Protein AF-A0A2D8MDH3-F1 (afdb_monomer_lite)

Sequence (69 aa):
MQHDMCLRAAARAIYDACYPTDELAPVGFDEAERYGTIHYRRAVEAAQKARMHLAYSRETQPCLFEMLA

Radius of gyration: 15.27 Å; chains: 1; bounding box: 36×40×31 Å

Structure (mmCIF, N/CA/C/O backbone):
data_AF-A0A2D8MDH3-F1
#
_entry.id   AF-A0A2D8MDH3-F1
#
loop_
_atom_site.group_PDB
_atom_site.id
_atom_site.type_symbol
_atom_site.label_atom_id
_atom_site.label_alt_id
_atom_site.label_comp_id
_atom_site.label_asym_id
_atom_site.label_entity_id
_atom_site.label_seq_id
_atom_site.pdbx_PDB_ins_code
_atom_site.Cartn_x
_atom_site.Cartn_y
_atom_site.Cartn_z
_atom_site.occupancy
_atom_site.B_iso_or_equiv
_atom_site.auth_seq_id
_atom_site.auth_comp_id
_atom_site.auth_asym_id
_atom_site.auth_atom_id
_atom_site.pdbx_PDB_model_num
ATOM 1 N N . MET A 1 1 ? -6.243 13.516 -8.382 1.00 47.22 1 MET A N 1
ATOM 2 C CA . MET A 1 1 ? -5.077 12.617 -8.250 1.00 47.22 1 MET A CA 1
ATOM 3 C C . MET A 1 1 ? -5.325 11.375 -9.096 1.00 47.22 1 MET A C 1
ATOM 5 O O . MET A 1 1 ? -5.890 10.419 -8.591 1.00 47.22 1 MET A O 1
ATOM 9 N N . GLN A 1 2 ? -4.968 11.387 -10.383 1.00 52.81 2 GLN A N 1
ATOM 10 C CA . GLN A 1 2 ? -4.889 10.138 -11.147 1.00 52.81 2 GLN A CA 1
ATOM 11 C C . GLN A 1 2 ? -3.605 9.443 -10.698 1.00 52.81 2 GLN A C 1
ATOM 13 O O . GLN A 1 2 ? -2.520 9.787 -11.158 1.00 52.81 2 GLN A O 1
ATOM 18 N N . HIS A 1 3 ? -3.697 8.533 -9.728 1.00 56.22 3 HIS A N 1
ATOM 19 C CA . HIS A 1 3 ? -2.675 7.496 -9.676 1.00 56.22 3 HIS A CA 1
ATOM 20 C C . HIS A 1 3 ? -2.78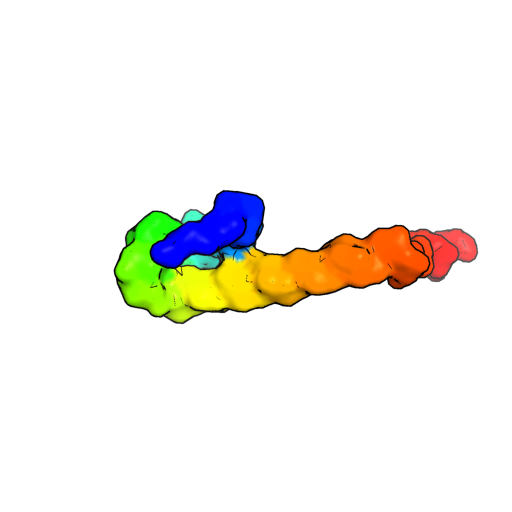5 6.748 -11.004 1.00 56.22 3 HIS A C 1
ATOM 22 O O . HIS A 1 3 ? -3.889 6.397 -11.418 1.00 56.22 3 HIS A O 1
ATOM 28 N N . ASP A 1 4 ? -1.655 6.579 -11.686 1.00 79.06 4 ASP A N 1
ATOM 29 C CA . ASP A 1 4 ? -1.491 5.595 -12.753 1.00 79.06 4 ASP A CA 1
ATOM 30 C C . ASP A 1 4 ? -2.303 4.341 -12.377 1.00 79.06 4 ASP A C 1
ATOM 32 O O . ASP A 1 4 ? -2.097 3.784 -11.293 1.00 79.06 4 ASP A O 1
ATOM 36 N N . MET A 1 5 ? -3.296 3.965 -13.197 1.00 83.06 5 MET A N 1
ATOM 37 C CA . MET A 1 5 ? -4.244 2.893 -12.853 1.00 83.06 5 MET A CA 1
ATOM 38 C C . MET A 1 5 ? -3.506 1.595 -12.503 1.00 83.06 5 MET A C 1
ATOM 40 O O . MET A 1 5 ? -3.940 0.861 -11.613 1.00 83.06 5 MET A O 1
ATOM 44 N N . CYS A 1 6 ? -2.345 1.363 -13.123 1.00 88.56 6 CYS A N 1
ATOM 45 C CA . CYS A 1 6 ? -1.470 0.237 -12.824 1.00 88.56 6 CYS A CA 1
ATOM 46 C C . CYS A 1 6 ? -0.831 0.353 -11.432 1.00 88.56 6 CYS A C 1
ATOM 48 O O . CYS A 1 6 ? -0.753 -0.638 -10.709 1.00 88.56 6 CYS A O 1
ATOM 50 N N . LEU A 1 7 ? -0.416 1.554 -11.016 1.00 90.88 7 LEU A N 1
ATOM 51 C CA . LEU A 1 7 ? 0.150 1.782 -9.683 1.00 90.88 7 LEU A CA 1
ATOM 52 C C . LEU A 1 7 ? -0.899 1.586 -8.581 1.00 90.88 7 LEU A C 1
ATOM 54 O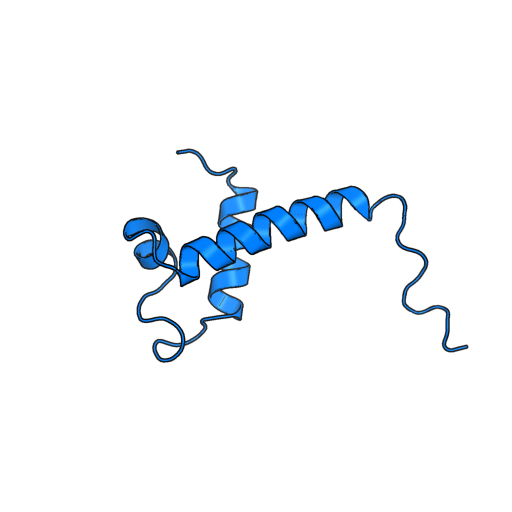 O . LEU A 1 7 ? -0.593 0.976 -7.558 1.00 90.88 7 LEU A O 1
ATOM 58 N N . ARG A 1 8 ? -2.137 2.058 -8.793 1.00 94.12 8 ARG A N 1
ATOM 59 C CA . ARG A 1 8 ? -3.241 1.829 -7.842 1.00 94.12 8 ARG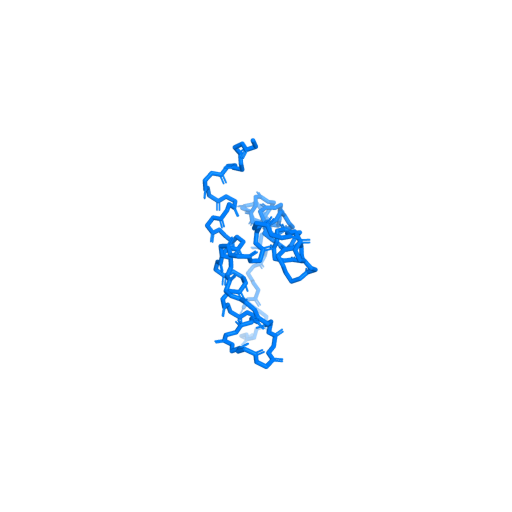 A CA 1
ATOM 60 C C . ARG A 1 8 ? -3.572 0.339 -7.732 1.00 94.12 8 ARG A C 1
ATOM 62 O O . ARG A 1 8 ? -3.724 -0.157 -6.621 1.00 94.12 8 ARG A O 1
ATOM 69 N N . ALA A 1 9 ? -3.626 -0.379 -8.856 1.00 95.06 9 ALA A N 1
ATOM 70 C CA . ALA A 1 9 ? -3.854 -1.825 -8.863 1.00 95.06 9 ALA A CA 1
ATOM 71 C C . ALA A 1 9 ? -2.736 -2.597 -8.137 1.00 95.06 9 ALA A C 1
ATOM 73 O O . AL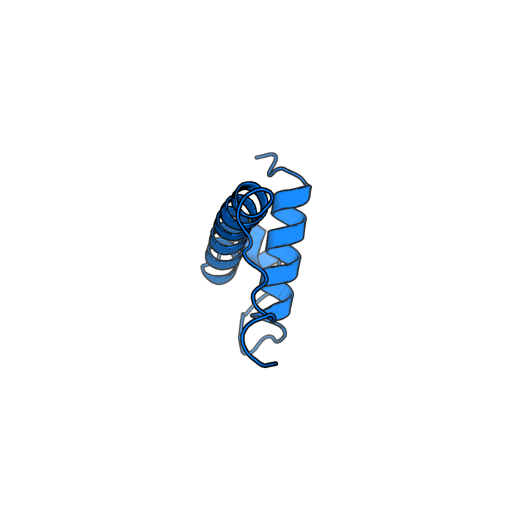A A 1 9 ? -3.023 -3.487 -7.339 1.00 95.06 9 ALA A O 1
ATOM 74 N N . ALA A 1 10 ? -1.470 -2.220 -8.342 1.00 95.38 10 ALA A N 1
ATOM 75 C CA . ALA A 1 10 ? -0.342 -2.815 -7.626 1.00 95.38 10 ALA A CA 1
ATOM 76 C C . ALA A 1 10 ? -0.405 -2.533 -6.116 1.00 95.38 10 ALA A C 1
ATOM 78 O O . ALA A 1 10 ? -0.213 -3.443 -5.311 1.00 95.38 10 ALA A O 1
ATOM 79 N N . ALA A 1 11 ? -0.724 -1.297 -5.722 1.00 96.62 11 ALA A N 1
ATOM 80 C CA . ALA A 1 11 ? -0.911 -0.946 -4.318 1.00 96.62 11 ALA A CA 1
ATOM 81 C C . ALA A 1 11 ? -2.065 -1.738 -3.682 1.00 96.62 11 ALA A C 1
ATOM 83 O O . ALA A 1 11 ? -1.911 -2.207 -2.559 1.00 96.62 11 ALA A O 1
ATOM 84 N N . ARG A 1 12 ? -3.179 -1.949 -4.401 1.00 96.50 12 ARG A N 1
ATOM 85 C CA . ARG A 1 12 ? -4.292 -2.801 -3.949 1.00 96.50 12 ARG A CA 1
ATOM 86 C C . ARG A 1 12 ? -3.834 -4.234 -3.707 1.00 96.50 12 ARG A C 1
ATOM 88 O O . ARG A 1 12 ? -4.059 -4.758 -2.625 1.00 96.50 12 ARG A O 1
ATOM 95 N N . ALA A 1 13 ? -3.143 -4.834 -4.674 1.00 97.00 13 ALA A N 1
ATOM 96 C CA . ALA A 1 13 ? -2.661 -6.208 -4.554 1.00 97.00 13 ALA A CA 1
ATOM 97 C C . ALA A 1 13 ? -1.699 -6.386 -3.364 1.00 97.00 13 ALA A C 1
ATOM 99 O O . ALA A 1 13 ? -1.801 -7.363 -2.629 1.00 97.00 13 ALA A O 1
ATOM 100 N N . ILE A 1 14 ? -0.795 -5.424 -3.142 1.00 96.69 14 ILE A N 1
ATOM 101 C CA . ILE A 1 14 ? 0.116 -5.438 -1.987 1.00 96.69 14 ILE A CA 1
ATOM 102 C C . ILE A 1 14 ? -0.659 -5.266 -0.678 1.00 96.69 14 ILE A C 1
ATOM 104 O O . ILE A 1 14 ? -0.389 -5.973 0.288 1.00 96.69 14 ILE A O 1
ATOM 108 N N . TYR A 1 15 ? -1.618 -4.339 -0.640 1.00 97.12 15 TYR A N 1
ATOM 109 C CA . TYR A 1 15 ? -2.440 -4.102 0.541 1.00 97.12 15 TYR A CA 1
ATOM 110 C C . TYR A 1 15 ? -3.215 -5.355 0.943 1.00 97.12 15 TYR A C 1
ATOM 112 O O . TYR A 1 15 ? -3.102 -5.786 2.083 1.00 97.12 15 TYR A O 1
ATOM 120 N N . ASP A 1 16 ? -3.941 -5.961 0.003 1.00 95.81 16 ASP A N 1
ATOM 121 C CA . ASP A 1 16 ? -4.771 -7.139 0.263 1.00 95.81 16 ASP A CA 1
ATOM 122 C C . ASP A 1 16 ? -3.914 -8.346 0.697 1.00 95.81 16 ASP A C 1
ATOM 124 O O . ASP A 1 16 ? -4.344 -9.155 1.514 1.00 95.81 16 ASP A O 1
ATOM 128 N N . ALA A 1 17 ? -2.671 -8.444 0.208 1.00 96.44 17 ALA A N 1
ATOM 129 C CA . ALA A 1 17 ? -1.729 -9.482 0.624 1.00 96.44 17 ALA A CA 1
ATOM 130 C C . ALA A 1 17 ? -1.151 -9.256 2.035 1.00 96.44 17 ALA A C 1
ATOM 132 O O . ALA A 1 17 ? -0.944 -10.218 2.774 1.00 96.44 17 ALA A O 1
ATOM 133 N N . CYS A 1 18 ? -0.858 -8.007 2.414 1.00 94.62 18 CYS A N 1
ATOM 134 C CA . CYS A 1 18 ? -0.270 -7.672 3.718 1.00 94.62 18 CYS A CA 1
ATOM 135 C C . CYS A 1 18 ? -1.310 -7.485 4.830 1.00 94.62 18 CYS A C 1
ATOM 137 O O . CYS A 1 18 ? -0.983 -7.664 6.004 1.00 94.62 18 CYS A O 1
ATOM 139 N N . TYR A 1 19 ? -2.535 -7.114 4.465 1.00 92.56 19 TYR A N 1
ATOM 140 C CA . TYR A 1 19 ? -3.626 -6.782 5.375 1.00 92.56 19 TYR A CA 1
ATOM 141 C C . TYR A 1 19 ? -4.911 -7.546 5.005 1.00 92.56 19 TYR A C 1
ATOM 143 O O . TYR A 1 19 ? -5.936 -6.928 4.718 1.00 92.56 19 TYR A O 1
ATOM 151 N N . PRO A 1 20 ? -4.877 -8.892 4.979 1.00 87.81 20 PRO A N 1
ATOM 152 C CA . PRO A 1 20 ? -6.011 -9.705 4.534 1.00 87.81 20 PRO A CA 1
ATOM 153 C C . PRO A 1 20 ? -7.204 -9.698 5.499 1.00 87.81 20 PRO A C 1
ATOM 155 O O . PRO A 1 20 ? -8.285 -10.149 5.128 1.00 87.81 20 PRO A O 1
ATOM 158 N N . THR A 1 21 ? -7.012 -9.253 6.743 1.00 87.81 21 THR A N 1
ATOM 159 C CA . THR A 1 21 ? -8.027 -9.295 7.803 1.00 87.81 21 THR A CA 1
ATOM 160 C C . THR A 1 21 ? -8.078 -7.990 8.587 1.00 87.81 21 THR A C 1
ATOM 162 O O . THR A 1 21 ? -7.097 -7.243 8.653 1.00 87.81 21 THR A O 1
ATOM 165 N N . ASP A 1 22 ? -9.209 -7.778 9.262 1.00 82.00 22 ASP A N 1
ATOM 166 C CA . ASP A 1 22 ? -9.472 -6.581 10.068 1.00 82.00 22 ASP A CA 1
ATOM 167 C C . ASP A 1 22 ? -8.524 -6.433 11.278 1.00 82.00 22 ASP A C 1
ATOM 169 O O . ASP A 1 22 ? -8.344 -5.343 11.821 1.00 82.00 22 ASP A O 1
ATOM 173 N N . GLU A 1 23 ? -7.876 -7.527 11.691 1.00 85.81 23 GLU A N 1
ATOM 174 C CA . GLU A 1 23 ? -6.849 -7.528 12.742 1.00 85.81 23 GLU A CA 1
ATOM 175 C C . GLU A 1 23 ? -5.556 -6.826 12.300 1.00 85.81 23 GLU A C 1
ATOM 177 O O . GLU A 1 23 ? -4.852 -6.236 13.120 1.00 85.81 23 GLU A O 1
ATOM 182 N N . LEU A 1 24 ? -5.235 -6.896 11.004 1.00 85.75 24 LEU A N 1
ATOM 183 C CA . LEU A 1 24 ? -3.997 -6.365 10.429 1.00 85.75 24 LEU A CA 1
ATOM 184 C C . LEU A 1 24 ? -4.190 -4.979 9.812 1.00 85.75 24 LEU A C 1
ATOM 186 O O . LEU A 1 24 ? -3.241 -4.195 9.770 1.00 85.75 24 LEU A O 1
ATOM 190 N N . ALA A 1 25 ? -5.405 -4.651 9.372 1.00 90.44 25 ALA A N 1
ATOM 191 C CA . ALA A 1 25 ? -5.797 -3.284 9.070 1.00 90.44 25 ALA A CA 1
ATOM 192 C C . ALA A 1 25 ? -7.283 -3.061 9.374 1.00 90.44 25 ALA A C 1
ATOM 194 O O . ALA A 1 25 ? -8.107 -3.878 8.999 1.00 90.44 25 ALA A O 1
ATOM 195 N N . PRO A 1 26 ? -7.660 -1.916 9.962 1.00 86.38 26 PRO A N 1
ATOM 196 C CA . PRO A 1 26 ? -9.023 -1.693 10.449 1.00 86.38 26 PRO A CA 1
ATOM 197 C C . PRO A 1 26 ? -10.081 -1.496 9.349 1.00 86.38 26 PRO A C 1
ATOM 199 O O . PRO A 1 26 ? -11.258 -1.364 9.670 1.00 86.38 26 PRO A O 1
ATOM 202 N N . VAL A 1 27 ? -9.677 -1.368 8.080 1.00 93.56 27 VAL A N 1
ATOM 203 C CA . VAL A 1 27 ? -10.560 -1.086 6.937 1.00 93.56 27 VAL A CA 1
ATOM 204 C C . VAL A 1 27 ? -9.988 -1.701 5.658 1.00 93.56 27 VAL A C 1
ATOM 206 O O . VAL A 1 27 ? -8.780 -1.881 5.552 1.00 93.56 27 VAL A O 1
ATOM 209 N N . GLY A 1 28 ? -10.830 -1.953 4.652 1.00 94.06 28 GLY A N 1
ATOM 210 C CA . GLY A 1 28 ? -10.376 -2.373 3.319 1.00 94.06 28 GLY A CA 1
ATOM 211 C C . GLY A 1 28 ? -9.689 -1.251 2.523 1.00 94.06 28 GLY A C 1
ATOM 212 O O . GLY A 1 28 ? -9.787 -0.071 2.862 1.00 94.06 28 GLY A O 1
ATOM 213 N N . PHE A 1 29 ? -9.023 -1.602 1.415 1.00 95.06 29 PHE A N 1
ATOM 214 C CA . PHE A 1 29 ? -8.175 -0.676 0.646 1.00 95.06 29 PHE A CA 1
ATOM 215 C C . PHE A 1 29 ? -8.857 0.623 0.196 1.00 95.06 29 PHE A C 1
ATOM 217 O O . PHE A 1 29 ? -8.245 1.681 0.301 1.00 95.06 29 PHE A O 1
ATOM 224 N N . ASP A 1 30 ? -10.092 0.577 -0.316 1.00 95.25 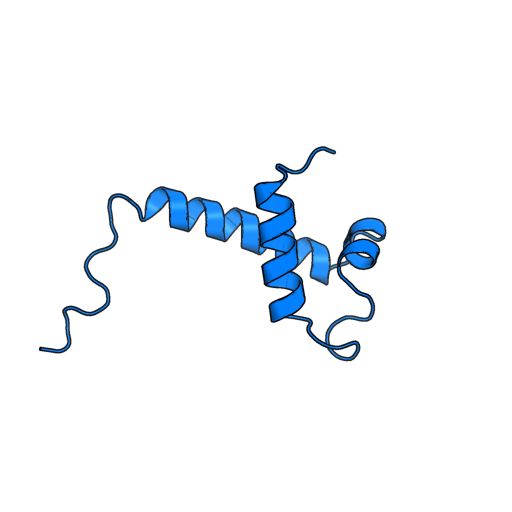30 ASP A N 1
ATOM 225 C CA . ASP A 1 30 ? -10.750 1.784 -0.849 1.00 95.25 30 ASP A CA 1
ATOM 226 C C . ASP A 1 30 ? -11.017 2.815 0.261 1.00 95.25 30 ASP A C 1
ATOM 228 O O . ASP A 1 30 ? -10.890 4.025 0.073 1.00 95.25 30 ASP A O 1
ATOM 232 N N . GLU A 1 31 ? -11.321 2.334 1.463 1.00 96.19 31 GLU A N 1
ATOM 233 C CA . GLU A 1 31 ? -11.521 3.179 2.632 1.00 96.19 31 GLU A CA 1
ATOM 234 C C . GLU A 1 31 ? -10.178 3.610 3.247 1.00 96.19 31 GLU A C 1
ATOM 236 O O . GLU A 1 31 ? -10.000 4.764 3.647 1.00 96.19 31 GLU A O 1
ATOM 241 N N . ALA A 1 32 ? -9.179 2.727 3.206 1.00 95.62 32 ALA A N 1
ATOM 242 C CA . ALA A 1 32 ? -7.801 3.035 3.562 1.00 95.62 32 ALA A CA 1
ATOM 243 C C . ALA A 1 32 ? -7.202 4.157 2.687 1.00 95.62 32 ALA A C 1
ATOM 245 O O . ALA A 1 32 ? -6.472 5.005 3.212 1.00 95.62 32 ALA A O 1
ATOM 246 N N . GLU A 1 33 ? -7.517 4.162 1.386 1.00 95.31 33 GLU A N 1
ATOM 247 C CA . GLU A 1 33 ? -7.175 5.196 0.399 1.00 95.31 33 GLU A CA 1
ATOM 248 C C . GLU A 1 33 ? -7.882 6.508 0.734 1.00 95.31 33 GLU A C 1
ATOM 250 O O . GLU A 1 33 ? -7.230 7.550 0.842 1.00 95.31 33 GLU A O 1
ATOM 255 N N . ARG A 1 34 ? -9.197 6.453 0.979 1.00 95.38 34 ARG A N 1
ATOM 256 C CA . ARG A 1 34 ? -10.010 7.625 1.327 1.00 95.38 34 ARG A CA 1
ATOM 257 C C . ARG A 1 34 ? -9.496 8.349 2.570 1.00 95.38 34 ARG A C 1
ATOM 259 O O . ARG A 1 34 ? -9.456 9.578 2.578 1.00 95.38 34 ARG A O 1
ATOM 266 N N . TYR A 1 35 ? -9.104 7.606 3.604 1.00 95.31 35 TYR A N 1
ATOM 267 C CA . TYR A 1 35 ? -8.605 8.173 4.861 1.00 95.31 35 TYR A CA 1
ATOM 268 C C . TYR A 1 35 ? -7.085 8.388 4.891 1.00 95.31 35 TYR A C 1
ATOM 270 O O . TYR A 1 35 ? -6.564 8.902 5.881 1.00 95.31 35 TYR A O 1
ATOM 278 N N . GLY A 1 36 ? -6.346 8.006 3.843 1.00 94.12 36 GLY A N 1
ATOM 279 C CA . GLY A 1 36 ? -4.889 8.172 3.799 1.00 94.12 36 GLY A CA 1
ATOM 280 C C . GLY A 1 36 ? -4.156 7.416 4.915 1.00 94.12 36 GLY A C 1
ATOM 281 O O . GLY A 1 36 ? -3.155 7.899 5.462 1.00 94.12 36 GLY A O 1
ATOM 282 N N . THR A 1 37 ? -4.663 6.236 5.279 1.00 95.75 37 THR A N 1
ATOM 283 C CA . THR A 1 37 ? -4.139 5.442 6.401 1.00 95.75 37 THR A CA 1
ATOM 284 C C . THR A 1 37 ? -2.661 5.085 6.216 1.00 95.75 37 THR A C 1
ATOM 286 O O . THR A 1 37 ? -2.108 5.123 5.112 1.00 95.75 37 THR A O 1
ATOM 289 N N . ILE A 1 38 ? -1.987 4.709 7.308 1.00 95.44 38 ILE A N 1
ATOM 290 C CA . ILE A 1 38 ? -0.588 4.269 7.229 1.00 95.44 38 ILE A CA 1
ATOM 291 C C . ILE A 1 38 ? -0.432 3.012 6.360 1.00 95.44 38 ILE A C 1
ATOM 293 O O . ILE A 1 38 ? 0.472 2.971 5.533 1.00 95.44 38 ILE A O 1
ATOM 297 N N . HIS A 1 39 ? -1.344 2.044 6.474 1.00 95.75 39 HIS A N 1
ATOM 298 C CA . HIS A 1 39 ? -1.358 0.811 5.680 1.00 95.75 39 HIS A CA 1
ATOM 299 C C . HIS A 1 39 ? -1.442 1.108 4.176 1.00 95.75 39 HIS A C 1
ATOM 301 O O . HIS A 1 39 ? -0.640 0.602 3.392 1.00 95.75 39 HIS A O 1
ATOM 307 N N . TYR A 1 40 ? -2.338 2.023 3.782 1.00 95.88 40 TYR A N 1
ATOM 308 C CA . TYR A 1 40 ? -2.453 2.474 2.394 1.00 95.88 40 TYR A CA 1
ATOM 309 C C . TYR A 1 40 ? -1.154 3.122 1.900 1.00 95.88 40 TYR A C 1
ATOM 311 O O . TYR A 1 40 ? -0.617 2.737 0.861 1.00 95.88 40 TYR A O 1
ATOM 319 N N . ARG A 1 41 ? -0.593 4.063 2.671 1.00 96.06 41 ARG A N 1
ATOM 320 C CA . ARG A 1 41 ? 0.655 4.748 2.294 1.00 96.06 41 ARG A CA 1
ATOM 321 C C . ARG A 1 41 ? 1.824 3.777 2.128 1.00 96.06 41 ARG A C 1
ATOM 323 O O . ARG A 1 41 ? 2.603 3.934 1.191 1.00 96.06 41 ARG A O 1
ATOM 330 N N . ARG A 1 42 ? 1.927 2.762 2.990 1.00 96.44 42 ARG A N 1
ATOM 331 C CA . ARG A 1 42 ? 2.955 1.714 2.891 1.00 96.44 42 ARG A CA 1
ATOM 332 C C . ARG A 1 42 ? 2.785 0.860 1.640 1.00 96.44 42 ARG A C 1
ATOM 334 O O . ARG A 1 42 ? 3.773 0.614 0.954 1.00 96.44 42 ARG A O 1
ATOM 341 N N . ALA A 1 43 ? 1.557 0.471 1.303 1.00 96.81 43 ALA A N 1
ATOM 342 C CA . ALA A 1 43 ? 1.282 -0.281 0.082 1.00 96.81 43 ALA A CA 1
ATOM 343 C C . ALA A 1 43 ? 1.629 0.525 -1.185 1.00 96.81 43 ALA A C 1
ATOM 345 O O . ALA A 1 43 ? 2.244 -0.008 -2.109 1.00 96.81 43 ALA A O 1
ATOM 346 N N . VAL A 1 44 ? 1.319 1.827 -1.208 1.00 96.00 44 VAL A N 1
ATOM 347 C CA . VAL A 1 44 ? 1.696 2.725 -2.315 1.00 96.00 44 VAL A CA 1
ATOM 348 C C . VAL A 1 44 ? 3.215 2.877 -2.426 1.00 96.00 44 VAL A C 1
ATOM 350 O O . VAL A 1 44 ? 3.762 2.760 -3.522 1.00 96.00 44 VAL A O 1
ATOM 353 N N . GLU A 1 45 ? 3.912 3.095 -1.308 1.00 96.06 45 GLU A N 1
ATOM 354 C CA . GLU A 1 45 ? 5.378 3.186 -1.273 1.00 96.06 45 GLU A CA 1
ATOM 355 C C . GLU A 1 45 ? 6.030 1.892 -1.797 1.00 96.06 45 GLU A C 1
ATOM 357 O O . GLU A 1 45 ? 6.957 1.934 -2.610 1.00 96.06 45 GLU A O 1
ATOM 362 N N . ALA A 1 46 ? 5.514 0.735 -1.378 1.00 96.25 46 ALA A N 1
ATOM 363 C CA . ALA A 1 46 ? 5.971 -0.568 -1.842 1.00 96.25 46 ALA A CA 1
ATOM 364 C C . ALA A 1 46 ? 5.720 -0.763 -3.345 1.00 96.25 46 ALA A C 1
ATOM 366 O O . ALA A 1 46 ? 6.631 -1.183 -4.057 1.00 96.25 46 ALA A O 1
ATOM 367 N N . ALA A 1 47 ? 4.541 -0.392 -3.853 1.00 95.62 47 ALA A N 1
ATOM 368 C CA . ALA A 1 47 ? 4.227 -0.465 -5.281 1.00 95.62 47 ALA A CA 1
ATOM 369 C C . ALA A 1 47 ? 5.178 0.402 -6.126 1.00 95.62 47 ALA A C 1
ATOM 371 O O . ALA A 1 47 ? 5.663 -0.033 -7.173 1.00 95.62 47 ALA A O 1
ATOM 372 N N . GLN A 1 48 ? 5.501 1.611 -5.657 1.00 93.38 48 GLN A N 1
ATOM 373 C CA . GLN A 1 48 ? 6.456 2.500 -6.325 1.00 93.38 48 GLN A CA 1
ATOM 374 C C . GLN A 1 48 ? 7.864 1.895 -6.367 1.00 93.38 48 GLN A C 1
ATOM 376 O O . GLN A 1 48 ? 8.496 1.894 -7.426 1.00 93.38 48 GLN A O 1
ATOM 381 N N . LYS A 1 49 ? 8.339 1.342 -5.245 1.00 92.62 49 LYS A N 1
ATOM 382 C CA . LYS A 1 49 ? 9.636 0.651 -5.161 1.00 92.62 49 LYS A CA 1
ATOM 383 C C . LYS A 1 49 ? 9.679 -0.579 -6.065 1.00 92.62 49 LYS A C 1
ATOM 385 O O . LYS A 1 49 ? 10.615 -0.720 -6.848 1.00 92.62 49 LYS A O 1
ATOM 390 N N . ALA A 1 50 ? 8.646 -1.421 -6.022 1.00 91.31 50 ALA A N 1
ATOM 391 C CA . ALA A 1 50 ? 8.533 -2.603 -6.872 1.00 91.31 50 ALA A CA 1
ATOM 392 C C . ALA A 1 50 ? 8.597 -2.230 -8.358 1.00 91.31 50 ALA A C 1
ATOM 394 O O . ALA A 1 50 ? 9.343 -2.848 -9.110 1.00 91.31 50 ALA A O 1
ATOM 395 N N . ARG A 1 51 ? 7.902 -1.163 -8.774 1.00 88.38 51 ARG A N 1
ATOM 396 C CA . ARG A 1 51 ? 7.970 -0.661 -10.152 1.00 88.38 51 ARG A CA 1
ATOM 397 C C . ARG A 1 51 ? 9.396 -0.290 -10.568 1.00 88.38 51 ARG A C 1
ATOM 399 O O . ARG A 1 51 ? 9.787 -0.616 -11.682 1.00 88.38 51 ARG A O 1
ATOM 406 N N . MET A 1 52 ? 10.174 0.355 -9.695 1.00 85.38 52 MET A N 1
ATOM 407 C CA . MET A 1 52 ? 11.576 0.684 -9.990 1.00 85.38 52 MET A CA 1
ATOM 408 C C . MET A 1 52 ? 12.439 -0.572 -10.137 1.00 85.38 52 MET A C 1
ATOM 410 O O . MET A 1 52 ? 13.190 -0.677 -11.102 1.00 85.38 52 MET A O 1
ATOM 414 N N . HIS A 1 53 ? 12.298 -1.544 -9.232 1.00 83.12 53 HIS A N 1
ATOM 415 C CA . HIS A 1 53 ? 13.045 -2.802 -9.310 1.00 83.12 53 HIS A CA 1
ATOM 416 C C . HIS A 1 53 ? 12.678 -3.618 -10.552 1.00 83.12 53 HIS A C 1
ATOM 418 O O . HIS A 1 53 ? 13.566 -4.095 -11.245 1.00 83.12 53 HIS A O 1
ATOM 424 N N . LEU A 1 54 ? 11.392 -3.721 -10.887 1.00 81.06 54 LEU A N 1
ATOM 425 C CA . LEU A 1 54 ? 10.929 -4.463 -12.062 1.00 81.06 54 LEU A CA 1
ATOM 426 C C . LEU A 1 54 ? 11.285 -3.766 -13.384 1.00 81.06 54 LEU A C 1
ATOM 428 O O . LEU A 1 54 ? 11.528 -4.443 -14.379 1.00 81.06 54 LEU A O 1
ATOM 432 N N . ALA A 1 55 ? 11.351 -2.431 -13.402 1.00 78.50 55 ALA A N 1
ATOM 433 C CA . ALA A 1 55 ? 11.854 -1.684 -14.554 1.00 78.50 55 ALA A CA 1
ATOM 434 C C . ALA A 1 55 ? 13.376 -1.846 -14.726 1.00 78.50 55 ALA A C 1
ATOM 436 O O . ALA A 1 55 ? 13.845 -1.959 -15.854 1.00 78.50 55 ALA A O 1
ATOM 437 N N . TYR A 1 56 ? 14.131 -1.898 -13.623 1.00 64.31 56 TYR A N 1
ATOM 438 C CA . TYR A 1 56 ? 15.590 -2.053 -13.625 1.00 64.31 56 TYR A CA 1
ATOM 439 C C . TYR A 1 56 ? 16.044 -3.503 -13.892 1.00 64.31 56 TYR A C 1
ATOM 441 O O . TYR A 1 56 ? 17.058 -3.735 -14.543 1.00 64.31 56 TYR A O 1
ATOM 449 N N . SER A 1 57 ? 15.278 -4.504 -13.447 1.00 56.31 57 SER A N 1
ATOM 450 C CA . SER A 1 57 ? 15.622 -5.931 -13.566 1.00 56.31 57 SER A CA 1
ATOM 451 C C . SER A 1 57 ? 15.424 -6.539 -14.957 1.00 56.31 57 SER A C 1
ATOM 453 O O . SER A 1 57 ? 15.733 -7.714 -15.133 1.00 56.31 57 SER A O 1
ATOM 455 N N . ARG A 1 58 ? 14.959 -5.785 -15.962 1.00 53.91 58 ARG A N 1
ATOM 456 C CA . ARG A 1 58 ? 14.834 -6.321 -17.329 1.00 53.91 58 ARG A CA 1
ATOM 457 C C . ARG A 1 58 ? 16.181 -6.515 -18.032 1.00 53.91 58 ARG A C 1
ATOM 459 O O . ARG A 1 58 ? 16.250 -7.317 -18.954 1.00 53.91 58 ARG A O 1
ATOM 466 N N . GLU A 1 59 ? 17.227 -5.822 -17.581 1.00 55.66 59 GLU A N 1
ATOM 467 C CA . GLU A 1 59 ? 18.578 -5.895 -18.161 1.00 55.66 59 GLU A CA 1
ATOM 468 C C . GLU A 1 59 ? 19.590 -6.622 -17.252 1.00 55.66 59 GLU A C 1
ATOM 470 O O . GLU A 1 59 ? 20.624 -7.078 -17.734 1.00 55.66 59 GLU A O 1
ATOM 475 N N . THR A 1 60 ? 19.286 -6.803 -15.957 1.00 54.81 60 THR A N 1
ATOM 476 C CA . THR A 1 60 ? 20.277 -7.266 -14.963 1.00 54.81 60 THR A CA 1
ATOM 477 C C . THR A 1 60 ? 19.691 -8.197 -13.897 1.00 54.81 60 THR A C 1
ATOM 479 O O . THR A 1 60 ? 19.961 -8.039 -12.707 1.00 54.81 60 THR A O 1
ATOM 482 N N . GLN A 1 61 ? 18.874 -9.178 -14.281 1.00 54.06 61 GLN A N 1
ATOM 483 C CA . GLN A 1 61 ? 18.623 -10.335 -13.415 1.00 54.06 61 GLN A CA 1
ATOM 484 C C . GLN A 1 61 ? 19.593 -11.461 -13.808 1.00 54.06 61 GLN A C 1
ATOM 486 O O . GLN A 1 61 ? 19.252 -12.264 -14.675 1.00 54.06 61 GLN A O 1
ATOM 491 N N . PRO A 1 62 ? 20.810 -11.541 -13.223 1.00 53.50 62 PRO A N 1
ATOM 492 C CA . PRO A 1 62 ? 21.569 -12.781 -13.294 1.00 53.50 62 PRO A CA 1
ATOM 493 C C . PRO A 1 62 ? 20.704 -13.867 -12.657 1.00 53.50 62 PRO A C 1
ATOM 495 O O . PRO A 1 62 ? 20.112 -13.647 -11.597 1.00 53.50 62 PRO A O 1
ATOM 498 N N . CYS A 1 63 ? 20.569 -14.986 -13.361 1.00 56.78 63 CYS A N 1
ATOM 499 C CA . CYS A 1 63 ? 19.725 -16.122 -13.032 1.00 56.78 63 CYS A CA 1
ATOM 500 C C . CYS A 1 63 ? 19.816 -16.463 -11.535 1.00 56.78 63 CYS A C 1
ATOM 502 O O . CYS A 1 63 ? 20.737 -17.148 -11.097 1.00 56.78 63 CYS A O 1
ATOM 504 N N . LEU A 1 64 ? 18.844 -15.996 -10.738 1.00 54.38 64 LEU A N 1
ATOM 505 C CA . LEU A 1 64 ? 18.832 -16.142 -9.272 1.00 54.38 64 LEU A CA 1
ATOM 506 C C . LEU A 1 64 ? 18.800 -17.622 -8.826 1.00 54.38 64 LEU A C 1
ATOM 508 O O . LEU A 1 64 ? 18.945 -17.920 -7.646 1.00 54.38 64 LEU A O 1
ATOM 512 N N . PHE A 1 65 ? 18.613 -18.543 -9.775 1.00 58.62 65 PHE A N 1
ATOM 513 C CA . PHE A 1 65 ? 18.516 -19.983 -9.569 1.00 58.62 65 PHE A CA 1
ATOM 514 C C . PHE A 1 65 ? 19.669 -20.804 -10.177 1.00 58.62 65 PHE A C 1
ATOM 516 O O . PHE A 1 65 ? 19.653 -22.021 -10.038 1.00 58.62 65 PHE A O 1
ATOM 523 N N . GLU A 1 66 ? 20.687 -20.201 -10.803 1.00 57.34 66 GLU A N 1
ATOM 524 C CA . GLU A 1 66 ? 21.779 -20.976 -11.438 1.00 57.34 66 GLU A CA 1
ATOM 525 C C . GLU A 1 66 ? 22.928 -21.379 -10.492 1.00 57.34 66 GLU A C 1
ATOM 527 O O . GLU A 1 66 ? 23.850 -22.069 -10.9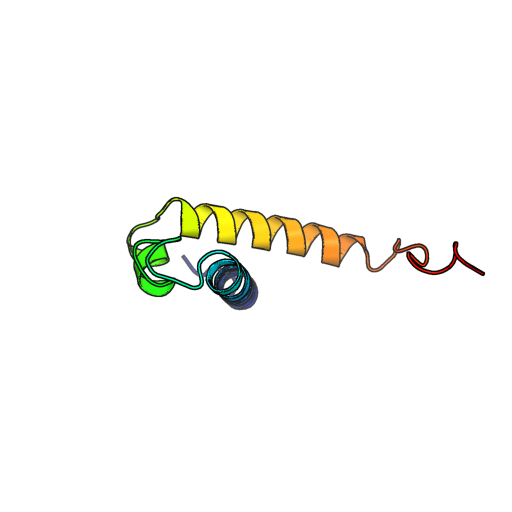10 1.00 57.34 66 GLU A O 1
ATOM 532 N N . MET A 1 67 ? 22.882 -21.022 -9.204 1.00 53.31 67 MET A N 1
ATOM 533 C CA . MET A 1 67 ? 23.946 -21.348 -8.233 1.00 53.31 67 MET A CA 1
ATOM 534 C C . MET A 1 67 ? 23.716 -22.633 -7.410 1.00 53.31 67 MET A C 1
ATOM 536 O O . MET A 1 67 ? 24.330 -22.795 -6.357 1.00 53.31 67 MET A O 1
ATOM 540 N N . LEU A 1 68 ? 22.846 -23.548 -7.855 1.00 51.53 68 LEU A N 1
ATOM 541 C CA . LEU A 1 68 ? 22.586 -24.829 -7.167 1.00 51.53 68 LEU A CA 1
ATOM 542 C C . LEU A 1 68 ? 22.630 -26.065 -8.094 1.00 51.53 68 LEU A C 1
ATOM 544 O O . LEU A 1 68 ? 21.904 -27.028 -7.846 1.00 51.53 68 LEU A O 1
ATOM 548 N N . ALA A 1 69 ? 23.462 -26.055 -9.140 1.00 52.78 69 ALA A N 1
ATOM 549 C CA . ALA A 1 69 ? 23.747 -27.239 -9.963 1.00 52.78 69 ALA A CA 1
ATOM 550 C C . ALA A 1 69 ? 25.174 -27.754 -9.733 1.00 52.78 69 ALA A C 1
ATOM 552 O O . ALA A 1 69 ? 26.098 -26.910 -9.691 1.00 52.78 69 ALA A O 1
#

Secondary structure (DSSP, 8-state):
----HHHHHHHHHHHHHH--STTT-SS-HHHHHHTT-HHHHHHHHHHHHHHHHHHHTTT----TTGGG-

pLDDT: mean 83.02, std 16.78, range [47.22, 97.12]

Foldseek 3Di:
DPDPPQLLVQLLVQLCVQDVDCVRPVDHQVVCVVVVHPSSVVSSVVSVVVVVCVVVVPVDDPPPPPPPD